Protein AF-A0A7K2KL85-F1 (afdb_monomer_lite)

Foldseek 3Di:
DDDDDDDDDFFDQDPPVPDDPPDLGAHDPVSVVVCVVCVVVCVVVVPDPDDDFDPRRSRVD

Secondary structure (DSSP, 8-state):
--------PPPPSS-GGG--TT------HHHHHHHHHHHHHHGGGGG-S-----SSHHHH-

Sequence (61 aa):
MGLRVTLVTAGRSSSLLAERFEDDRPLDEAGWYEVQQAAPALIPLGAAELRYCSPTPRSRA

Structure (mmCIF, N/CA/C/O backbone):
data_AF-A0A7K2KL85-F1
#
_entry.id   AF-A0A7K2KL85-F1
#
loop_
_atom_site.group_PDB
_atom_site.id
_atom_site.type_symbol
_atom_site.label_atom_id
_atom_site.label_alt_id
_atom_site.label_comp_id
_atom_site.label_asym_id
_atom_site.label_entity_id
_atom_site.label_seq_id
_atom_site.pdbx_PDB_ins_code
_atom_site.Cartn_x
_atom_site.Cartn_y
_atom_site.Cartn_z
_atom_site.occupancy
_atom_site.B_iso_or_equiv
_atom_site.auth_seq_id
_atom_site.auth_comp_id
_atom_site.auth_asym_id
_atom_site.auth_atom_id
_atom_site.pdbx_PDB_model_num
ATOM 1 N N . MET A 1 1 ? -22.446 -1.579 17.573 1.00 75.88 1 MET A N 1
ATOM 2 C CA . MET A 1 1 ? -20.981 -1.657 17.371 1.00 75.88 1 MET A CA 1
ATOM 3 C C . MET A 1 1 ? -20.678 -1.112 15.986 1.00 75.88 1 MET A C 1
ATOM 5 O O . MET A 1 1 ? -21.331 -1.547 15.049 1.00 75.88 1 MET A O 1
ATOM 9 N N . GLY A 1 2 ? -19.789 -0.125 15.866 1.00 87.31 2 GLY A N 1
ATOM 10 C CA . GLY A 1 2 ? -19.409 0.469 14.580 1.00 87.31 2 GLY A CA 1
ATOM 11 C C . GLY A 1 2 ? -17.975 0.095 14.225 1.00 87.31 2 GLY A C 1
ATOM 12 O O . GLY A 1 2 ? -17.113 0.119 15.099 1.00 87.31 2 GLY A O 1
ATOM 13 N N . LEU A 1 3 ? -17.731 -0.252 12.964 1.00 93.25 3 LEU A N 1
ATOM 14 C CA . LEU A 1 3 ? -16.397 -0.531 12.439 1.00 93.25 3 LEU A CA 1
ATOM 15 C C . LEU A 1 3 ? -15.910 0.680 11.637 1.00 93.25 3 LEU A C 1
ATOM 17 O O . LEU A 1 3 ? -16.656 1.221 10.820 1.00 93.25 3 LEU A O 1
ATOM 21 N N . ARG A 1 4 ? -14.653 1.082 11.840 1.00 94.38 4 ARG A N 1
ATOM 22 C CA . ARG A 1 4 ? -13.957 2.023 10.956 1.00 94.38 4 ARG A CA 1
ATOM 23 C C . ARG A 1 4 ? -12.916 1.253 10.160 1.00 94.38 4 ARG A C 1
ATOM 25 O O . ARG A 1 4 ? -12.039 0.626 10.742 1.00 94.38 4 ARG A O 1
ATOM 32 N N . VAL A 1 5 ? -13.007 1.341 8.841 1.00 96.06 5 VAL A N 1
ATOM 33 C CA . VAL A 1 5 ? -12.047 0.733 7.918 1.00 96.06 5 VAL A CA 1
ATOM 34 C C . VAL A 1 5 ? -11.334 1.849 7.172 1.00 96.06 5 VAL A C 1
ATOM 36 O O . VAL A 1 5 ? -11.981 2.780 6.698 1.00 96.06 5 VAL A O 1
ATOM 39 N N . THR A 1 6 ? -10.010 1.749 7.075 1.00 96.69 6 THR A N 1
ATOM 40 C CA . THR A 1 6 ? -9.201 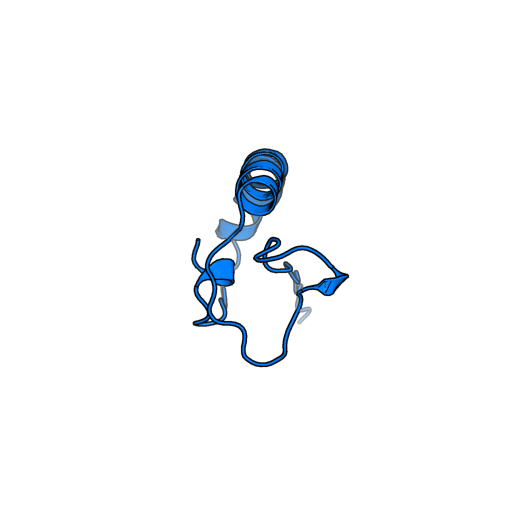2.619 6.216 1.00 96.69 6 THR A CA 1
ATOM 41 C C . THR A 1 6 ? -8.583 1.760 5.126 1.00 96.69 6 THR A C 1
ATOM 43 O O . THR A 1 6 ? -7.929 0.765 5.430 1.00 96.69 6 THR A O 1
ATOM 46 N N . LEU A 1 7 ? -8.816 2.126 3.867 1.00 96.56 7 LEU A N 1
ATOM 47 C CA . LEU A 1 7 ? -8.224 1.466 2.708 1.00 96.56 7 LEU A CA 1
ATOM 48 C C . LEU A 1 7 ? -7.022 2.288 2.245 1.00 96.56 7 LEU A C 1
ATOM 50 O O . LEU A 1 7 ? -7.151 3.488 2.017 1.00 96.56 7 LEU A O 1
ATOM 54 N N . VAL A 1 8 ? -5.869 1.637 2.117 1.00 9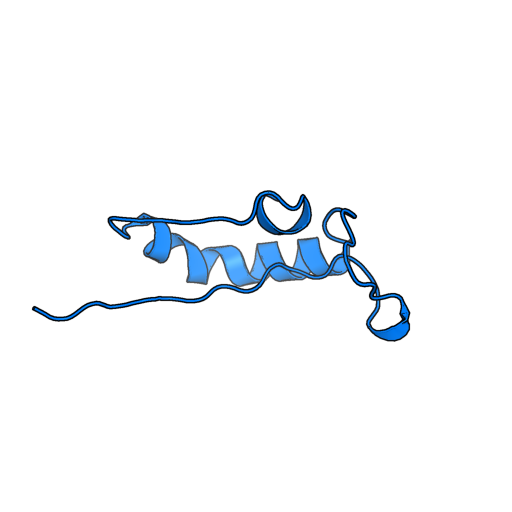5.12 8 VAL A N 1
ATOM 55 C CA . VAL A 1 8 ? -4.621 2.250 1.648 1.00 95.12 8 VAL A CA 1
ATOM 56 C C . VAL A 1 8 ? -4.197 1.527 0.377 1.00 95.12 8 VAL A C 1
ATOM 58 O O . VAL A 1 8 ? -4.143 0.297 0.350 1.00 95.12 8 VAL A O 1
ATOM 61 N N . THR A 1 9 ? -3.937 2.278 -0.689 1.00 93.38 9 THR A N 1
ATOM 62 C CA . THR A 1 9 ? -3.473 1.717 -1.961 1.00 93.38 9 THR A CA 1
ATOM 63 C C . THR A 1 9 ? -1.969 1.476 -1.899 1.00 93.38 9 THR A C 1
ATOM 65 O O . THR A 1 9 ? -1.243 2.241 -1.268 1.00 93.38 9 THR A O 1
ATOM 68 N N . ALA A 1 10 ? -1.482 0.441 -2.584 1.00 93.81 10 ALA A N 1
ATOM 69 C CA . ALA A 1 10 ? -0.047 0.298 -2.806 1.00 93.81 10 ALA A CA 1
ATOM 70 C C . ALA A 1 10 ? 0.475 1.460 -3.662 1.00 93.81 10 ALA A C 1
ATOM 72 O O . ALA A 1 10 ? -0.260 1.999 -4.494 1.00 93.81 10 ALA A O 1
ATOM 73 N N . GLY A 1 11 ? 1.740 1.824 -3.460 1.00 94.06 11 GLY A N 1
ATOM 74 C CA . GLY A 1 11 ? 2.420 2.769 -4.337 1.00 94.06 11 GLY A CA 1
ATOM 75 C C . GLY A 1 11 ? 2.678 2.171 -5.721 1.00 94.06 11 GLY A C 1
ATOM 76 O O . GLY A 1 11 ? 2.493 0.972 -5.966 1.00 94.06 11 GLY A O 1
ATOM 77 N N . ARG A 1 12 ? 3.117 3.027 -6.638 1.00 94.44 12 ARG A N 1
ATOM 78 C CA . ARG A 1 12 ? 3.350 2.653 -8.029 1.00 94.44 12 ARG A CA 1
ATOM 79 C C . ARG A 1 12 ? 4.570 1.736 -8.192 1.00 94.44 12 ARG A C 1
ATOM 81 O O . ARG A 1 12 ? 5.618 1.987 -7.610 1.00 94.44 12 ARG A O 1
ATOM 88 N N . SER A 1 13 ? 4.434 0.694 -9.014 1.00 95.56 13 SER A N 1
ATOM 89 C CA . SER A 1 13 ? 5.507 -0.245 -9.405 1.00 95.56 13 SER A CA 1
ATOM 90 C C . SER A 1 13 ? 5.935 -0.101 -10.872 1.00 95.56 13 SER A C 1
ATOM 92 O O . SER A 1 13 ? 6.946 -0.666 -11.292 1.00 95.56 13 SER A O 1
ATOM 94 N N . SER A 1 14 ? 5.159 0.630 -11.678 1.00 95.06 14 SER A N 1
ATOM 95 C CA . SER A 1 14 ? 5.440 0.887 -13.088 1.00 95.06 14 SER A CA 1
ATOM 96 C C . SER A 1 14 ? 4.669 2.099 -13.616 1.00 95.06 14 SER A C 1
ATOM 98 O O . SER A 1 14 ? 3.703 2.547 -13.003 1.00 95.06 14 SER A O 1
ATOM 100 N N . SER A 1 15 ? 5.050 2.638 -14.777 1.00 93.62 15 SER A N 1
ATOM 101 C CA . SER A 1 15 ? 4.244 3.674 -15.433 1.00 93.62 15 SER A CA 1
ATOM 102 C C . SER A 1 15 ? 2.855 3.144 -15.814 1.00 93.62 15 SER A C 1
ATOM 104 O O . SER A 1 15 ? 2.688 1.959 -16.079 1.00 93.62 15 SER A O 1
ATOM 106 N N . LEU A 1 16 ? 1.854 4.029 -15.910 1.00 90.06 16 LEU A N 1
ATOM 107 C CA . LEU A 1 16 ? 0.455 3.640 -16.168 1.00 90.06 16 LEU A CA 1
ATOM 108 C C . LEU A 1 16 ? 0.273 2.750 -17.408 1.00 90.06 16 LEU A C 1
ATOM 110 O O . LEU A 1 16 ? -0.554 1.847 -17.404 1.00 90.06 16 LEU A O 1
ATOM 114 N N . LEU A 1 17 ? 1.053 2.989 -18.466 1.00 94.38 17 LEU A N 1
ATOM 115 C CA . LEU A 1 17 ? 0.992 2.202 -19.704 1.00 94.38 17 LEU A CA 1
ATOM 116 C C . LEU A 1 17 ? 1.729 0.857 -19.609 1.00 94.38 17 LEU A C 1
ATOM 118 O O . LEU A 1 17 ? 1.572 0.010 -20.485 1.00 94.38 17 LEU A O 1
ATOM 122 N N . ALA A 1 18 ? 2.554 0.672 -18.579 1.00 93.94 18 ALA A N 1
ATOM 123 C CA . ALA A 1 18 ? 3.319 -0.542 -18.318 1.00 93.94 18 ALA A CA 1
ATOM 124 C C . ALA A 1 18 ? 2.727 -1.395 -17.182 1.00 93.94 18 ALA A C 1
ATOM 126 O O . ALA A 1 18 ? 3.326 -2.421 -16.839 1.00 93.94 18 ALA A O 1
ATOM 127 N N . GLU A 1 19 ? 1.586 -0.988 -16.617 1.00 90.88 19 GLU A N 1
ATOM 128 C CA . GLU A 1 19 ? 0.882 -1.719 -15.565 1.00 90.88 19 GLU A CA 1
ATOM 129 C C . GLU A 1 19 ? 0.334 -3.044 -16.114 1.00 90.88 19 GLU A C 1
ATOM 131 O O . GLU A 1 19 ? -0.144 -3.126 -17.250 1.00 90.88 19 GLU A O 1
ATOM 136 N N . ARG A 1 20 ? 0.431 -4.107 -15.313 1.00 90.56 20 ARG A N 1
ATOM 137 C CA . ARG A 1 20 ? 0.011 -5.464 -15.685 1.00 90.56 20 ARG A CA 1
ATOM 138 C C . ARG A 1 20 ? -0.744 -6.116 -14.535 1.00 90.56 20 ARG A C 1
ATOM 140 O O . ARG A 1 20 ? -0.543 -5.777 -13.373 1.00 90.56 20 ARG A O 1
ATOM 147 N N . PHE A 1 21 ? -1.596 -7.080 -14.868 1.00 89.62 21 PHE A N 1
ATOM 148 C CA . PHE A 1 21 ? -2.137 -7.993 -13.865 1.00 89.62 21 PHE A CA 1
ATOM 149 C C . PHE A 1 21 ? -1.020 -8.879 -13.308 1.00 89.62 21 PHE A C 1
ATOM 151 O O . PHE A 1 21 ? -0.076 -9.191 -14.030 1.00 89.62 21 PHE A O 1
ATOM 158 N N . GLU A 1 22 ? -1.152 -9.267 -12.036 1.00 88.31 22 GLU A N 1
ATOM 159 C CA . GLU A 1 22 ? -0.199 -10.152 -11.340 1.00 88.31 22 GLU A CA 1
ATOM 160 C C . GLU A 1 22 ? 1.246 -9.620 -11.353 1.00 88.31 22 GLU A C 1
ATOM 162 O O . GLU A 1 22 ? 2.216 -10.369 -11.406 1.00 88.31 22 GLU A O 1
ATOM 167 N N . ASP A 1 23 ? 1.392 -8.294 -11.324 1.00 89.12 23 ASP A N 1
ATOM 168 C CA . ASP A 1 23 ? 2.697 -7.652 -11.294 1.00 89.12 23 ASP A CA 1
ATOM 169 C C . ASP A 1 23 ? 3.301 -7.664 -9.883 1.00 89.12 23 ASP A C 1
ATOM 171 O O . ASP A 1 23 ? 2.876 -6.918 -8.997 1.00 89.12 23 ASP A O 1
ATOM 175 N N . ASP A 1 24 ? 4.331 -8.490 -9.706 1.00 92.56 24 ASP A N 1
ATOM 176 C CA . ASP A 1 24 ? 5.103 -8.609 -8.467 1.00 92.56 24 ASP A CA 1
ATOM 177 C C . ASP A 1 24 ? 6.324 -7.675 -8.416 1.00 92.56 24 ASP A C 1
ATOM 179 O O . ASP A 1 24 ? 7.187 -7.811 -7.543 1.00 92.56 24 ASP A O 1
ATOM 183 N N . ARG A 1 25 ? 6.436 -6.698 -9.326 1.00 95.12 25 ARG A N 1
ATOM 184 C CA . ARG A 1 25 ? 7.499 -5.691 -9.224 1.00 95.12 25 ARG A CA 1
ATOM 185 C C . ARG A 1 25 ? 7.388 -4.900 -7.907 1.00 95.12 25 ARG A C 1
ATOM 187 O O . ARG A 1 25 ? 6.282 -4.599 -7.442 1.00 95.12 25 ARG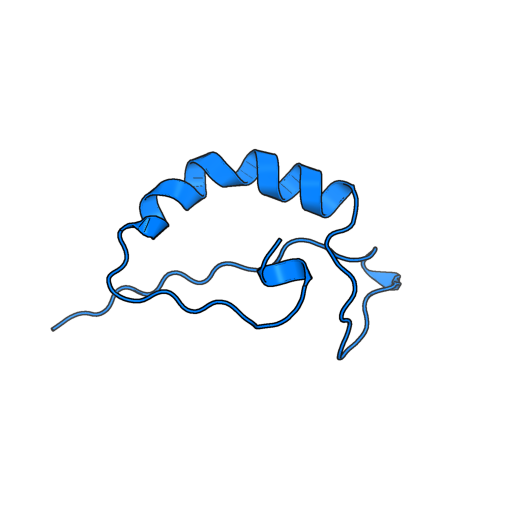 A O 1
ATOM 194 N N . PRO A 1 26 ? 8.528 -4.537 -7.290 1.00 96.44 26 PRO A N 1
ATOM 195 C CA . PRO A 1 26 ? 8.540 -3.614 -6.160 1.00 96.44 26 PRO A CA 1
ATOM 196 C C . PRO A 1 26 ? 8.117 -2.205 -6.604 1.00 96.44 26 PRO A C 1
ATOM 198 O O . PRO A 1 26 ? 7.863 -1.962 -7.785 1.00 96.44 26 PRO A O 1
ATOM 201 N N . LEU A 1 27 ? 8.054 -1.265 -5.656 1.00 96.94 27 LEU A N 1
ATOM 202 C CA . LEU A 1 27 ? 7.843 0.147 -5.977 1.00 96.94 27 LEU A CA 1
ATOM 203 C C . LEU A 1 27 ? 8.893 0.654 -6.975 1.00 96.94 27 LEU A C 1
ATOM 205 O O . LEU A 1 27 ? 10.081 0.339 -6.848 1.00 96.94 27 LEU A O 1
ATOM 209 N N . ASP A 1 28 ? 8.447 1.460 -7.940 1.00 96.12 28 ASP A N 1
ATOM 210 C CA . ASP A 1 28 ? 9.344 2.238 -8.789 1.00 96.12 28 ASP A CA 1
ATOM 211 C C . ASP A 1 28 ? 9.876 3.463 -8.018 1.00 96.12 28 ASP A C 1
ATOM 213 O O . ASP A 1 28 ? 9.487 3.729 -6.878 1.00 96.12 28 ASP A O 1
ATOM 217 N N . GLU A 1 29 ? 10.808 4.208 -8.613 1.00 96.88 29 GLU A N 1
ATOM 218 C CA . GLU A 1 29 ? 11.429 5.373 -7.965 1.00 96.88 29 GLU A CA 1
ATOM 219 C C . GLU A 1 29 ? 10.398 6.420 -7.511 1.00 96.88 29 GLU A C 1
ATOM 221 O O . GLU A 1 29 ? 10.484 6.965 -6.409 1.00 96.88 29 GLU A O 1
ATOM 226 N N . ALA A 1 30 ? 9.380 6.671 -8.331 1.00 96.31 30 ALA A N 1
ATOM 227 C CA . ALA A 1 30 ? 8.329 7.614 -7.989 1.00 96.31 30 ALA A CA 1
ATOM 228 C C . ALA A 1 30 ? 7.375 7.050 -6.933 1.00 96.31 30 ALA A C 1
ATOM 230 O O . ALA A 1 30 ? 6.925 7.800 -6.074 1.00 96.31 30 ALA A O 1
ATOM 231 N N . GLY A 1 31 ? 7.110 5.743 -6.944 1.00 96.00 31 GLY A N 1
ATOM 232 C CA . GLY A 1 31 ? 6.373 5.057 -5.890 1.00 96.00 31 GLY A CA 1
ATOM 233 C C . GLY A 1 31 ? 7.069 5.203 -4.538 1.00 96.00 31 GLY A C 1
ATOM 234 O O . GLY A 1 31 ? 6.421 5.537 -3.547 1.00 96.00 31 GLY A O 1
ATOM 235 N N . TRP A 1 32 ? 8.395 5.051 -4.492 1.00 96.88 32 TRP A N 1
ATOM 236 C CA . TRP A 1 32 ? 9.180 5.322 -3.282 1.00 96.88 32 TRP A CA 1
ATOM 237 C C . TRP A 1 32 ? 9.114 6.783 -2.840 1.00 96.88 32 TRP A C 1
ATOM 239 O O . TRP A 1 32 ? 9.039 7.063 -1.641 1.00 96.88 32 TRP A O 1
ATOM 249 N N . TYR A 1 33 ? 9.145 7.722 -3.783 1.00 97.25 33 TYR A N 1
ATOM 250 C CA . TYR A 1 33 ? 8.977 9.141 -3.477 1.00 97.25 33 TYR A CA 1
ATOM 251 C C . TYR A 1 33 ? 7.589 9.429 -2.882 1.00 97.25 33 TYR A C 1
ATOM 253 O O . TYR A 1 33 ? 7.488 10.043 -1.819 1.00 97.25 33 TYR A O 1
ATOM 261 N N . GLU A 1 34 ? 6.524 8.931 -3.513 1.00 95.50 34 GLU A N 1
ATOM 262 C CA . GLU A 1 34 ? 5.135 9.087 -3.066 1.00 95.50 34 GLU A CA 1
ATOM 263 C C . GLU A 1 34 ? 4.916 8.491 -1.665 1.00 95.50 34 GLU A C 1
ATOM 265 O O . GLU A 1 34 ? 4.320 9.146 -0.805 1.00 95.50 34 GLU A O 1
ATOM 270 N N . VAL A 1 35 ? 5.454 7.295 -1.391 1.00 94.50 35 VAL A N 1
ATOM 271 C CA . VAL A 1 35 ? 5.368 6.656 -0.065 1.00 94.50 35 VAL A CA 1
ATOM 272 C C . VAL A 1 35 ? 6.053 7.497 1.008 1.00 94.50 35 VAL A C 1
ATOM 274 O O . VAL A 1 35 ? 5.471 7.713 2.070 1.00 94.50 35 VAL A O 1
ATOM 277 N N . GLN A 1 36 ? 7.251 8.023 0.741 1.00 95.38 36 GLN A N 1
ATOM 278 C CA . GLN A 1 36 ? 7.956 8.875 1.704 1.00 95.38 36 GLN A CA 1
ATOM 279 C C . GLN A 1 36 ? 7.177 10.158 2.022 1.00 95.38 36 GLN A C 1
ATOM 281 O O . GLN A 1 36 ? 7.136 10.572 3.181 1.00 95.38 36 GLN A O 1
ATOM 286 N N . GLN A 1 37 ? 6.519 10.760 1.027 1.00 96.56 37 GLN A N 1
ATOM 287 C CA . GLN A 1 37 ? 5.672 11.939 1.239 1.00 96.56 37 GLN A CA 1
ATOM 288 C C . GLN A 1 37 ? 4.393 11.606 2.023 1.00 96.56 37 GLN A C 1
ATOM 290 O O . GLN A 1 37 ? 3.958 12.395 2.862 1.00 96.56 37 GLN A O 1
ATOM 295 N N . ALA A 1 38 ? 3.790 10.439 1.778 1.00 95.12 38 ALA A N 1
ATOM 296 C CA . ALA A 1 38 ? 2.550 10.021 2.432 1.00 95.12 38 ALA A CA 1
ATOM 297 C C . ALA A 1 38 ? 2.760 9.450 3.845 1.00 95.12 38 ALA A C 1
ATOM 299 O O . ALA A 1 38 ? 1.835 9.490 4.661 1.00 95.12 38 ALA A O 1
ATOM 300 N N . ALA A 1 39 ? 3.954 8.933 4.155 1.00 93.62 39 ALA A N 1
ATOM 301 C CA . ALA A 1 39 ? 4.238 8.217 5.398 1.00 93.62 39 ALA A CA 1
ATOM 302 C C . ALA A 1 39 ? 3.764 8.955 6.667 1.00 93.62 39 ALA A C 1
ATOM 304 O O . ALA A 1 39 ? 3.057 8.327 7.460 1.00 93.62 39 ALA A O 1
ATOM 305 N N . PRO A 1 40 ? 4.020 10.269 6.862 1.00 96.62 40 PRO A N 1
ATOM 306 C CA . PRO A 1 40 ? 3.567 10.978 8.061 1.00 96.62 40 PRO A CA 1
ATOM 307 C C . PRO A 1 40 ? 2.050 10.918 8.286 1.00 96.62 40 PRO A C 1
ATOM 309 O O . PRO A 1 40 ? 1.599 10.806 9.425 1.00 96.62 40 PRO A O 1
ATOM 312 N N . ALA A 1 41 ? 1.258 10.947 7.209 1.00 95.88 41 ALA A N 1
ATOM 313 C CA . ALA A 1 41 ? -0.201 10.881 7.281 1.00 95.88 41 ALA A CA 1
ATOM 314 C C . ALA A 1 41 ? -0.723 9.463 7.571 1.00 95.88 41 ALA A C 1
ATOM 316 O O . ALA A 1 41 ? -1.836 9.307 8.074 1.00 95.88 41 ALA A O 1
ATOM 317 N N . LEU A 1 42 ? 0.072 8.430 7.276 1.00 93.94 42 LEU A N 1
ATOM 318 C CA . LEU A 1 42 ? -0.299 7.026 7.463 1.00 93.94 42 LEU A CA 1
ATOM 319 C C . LEU A 1 42 ? 0.134 6.463 8.825 1.00 93.94 42 LEU A C 1
ATOM 321 O O . LEU A 1 42 ? -0.480 5.504 9.292 1.00 93.94 42 LEU A O 1
ATOM 325 N N . ILE A 1 43 ? 1.122 7.071 9.497 1.00 95.00 43 ILE A N 1
ATOM 326 C CA . ILE A 1 43 ? 1.597 6.656 10.834 1.00 95.00 43 ILE A CA 1
ATOM 327 C C . ILE A 1 43 ? 0.448 6.405 11.834 1.00 95.00 43 ILE A C 1
ATOM 329 O O . ILE A 1 43 ? 0.464 5.356 12.487 1.00 95.00 43 ILE A O 1
ATOM 333 N N . PRO A 1 44 ? -0.582 7.273 11.958 1.00 95.81 44 PRO A N 1
ATOM 334 C CA . PRO A 1 44 ? -1.663 7.059 12.923 1.00 95.81 44 PRO A CA 1
ATOM 335 C C . PRO A 1 44 ? -2.465 5.769 12.699 1.00 95.81 44 PRO A C 1
ATOM 337 O O . PRO A 1 44 ? -3.031 5.225 13.647 1.00 95.81 44 PRO A O 1
ATOM 340 N N . LEU A 1 45 ? -2.492 5.237 11.470 1.00 94.44 45 LEU A N 1
ATOM 341 C CA . LEU A 1 45 ? -3.182 3.980 11.154 1.00 94.44 45 LEU A CA 1
ATOM 342 C C . LEU A 1 45 ? -2.513 2.762 11.808 1.00 94.44 45 LEU A C 1
ATOM 344 O O . LEU A 1 45 ? -3.137 1.708 11.925 1.00 94.44 45 LEU A O 1
ATOM 348 N N . GLY A 1 46 ? -1.275 2.905 12.295 1.00 93.81 46 GLY A N 1
ATOM 349 C CA . GLY A 1 46 ? -0.594 1.889 13.096 1.00 93.81 46 GLY A CA 1
ATOM 350 C C . GLY A 1 46 ? -1.329 1.515 14.389 1.00 93.81 46 GLY A C 1
ATOM 351 O O . GLY A 1 46 ? -1.114 0.417 14.894 1.00 93.81 46 GLY A O 1
ATOM 352 N N . ALA A 1 47 ? -2.221 2.382 14.886 1.00 95.56 47 ALA A N 1
ATOM 353 C CA . ALA A 1 47 ? -3.043 2.136 16.071 1.00 95.56 47 ALA A CA 1
ATOM 354 C C . AL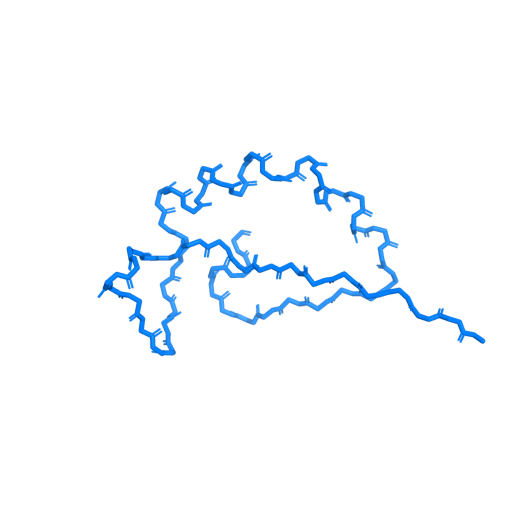A A 1 47 ? -4.298 1.279 15.803 1.00 95.56 47 ALA A C 1
ATOM 356 O O . ALA A 1 47 ? -5.047 0.990 16.735 1.00 95.56 47 ALA A O 1
ATOM 357 N N . ALA A 1 48 ? -4.562 0.886 14.550 1.00 96.06 48 ALA A N 1
ATOM 358 C CA . ALA A 1 48 ? -5.679 0.004 14.230 1.00 96.06 48 ALA A CA 1
ATOM 359 C C . ALA A 1 48 ? -5.493 -1.382 14.872 1.00 96.06 48 ALA A C 1
ATOM 361 O O . ALA A 1 48 ? -4.429 -1.990 14.749 1.00 96.06 48 ALA A O 1
ATOM 362 N N . GLU A 1 49 ? -6.554 -1.890 15.509 1.00 96.00 49 GLU A N 1
ATOM 363 C CA . GLU A 1 49 ? -6.579 -3.209 16.162 1.00 96.00 49 GLU A CA 1
ATOM 364 C C . GLU A 1 49 ? -6.204 -4.336 15.191 1.00 96.00 49 GLU A C 1
ATOM 366 O O . GLU A 1 49 ? -5.450 -5.243 15.538 1.00 96.00 49 GLU A O 1
ATOM 371 N N . LEU A 1 50 ? -6.680 -4.237 13.947 1.00 96.62 50 LEU A N 1
ATOM 372 C CA . LEU A 1 50 ? -6.355 -5.155 12.865 1.00 96.62 50 LEU A CA 1
ATOM 373 C C . LEU A 1 50 ? -5.761 -4.387 11.689 1.00 96.62 50 LEU A C 1
ATOM 375 O O . LEU A 1 50 ? -6.273 -3.346 11.275 1.00 96.62 50 LEU A O 1
ATOM 379 N N . ARG A 1 51 ? -4.689 -4.941 11.120 1.00 95.75 51 ARG A N 1
ATOM 380 C CA . ARG A 1 51 ? -4.034 -4.439 9.911 1.00 95.75 51 ARG A CA 1
ATOM 381 C C . ARG A 1 51 ? -3.809 -5.606 8.966 1.00 95.75 51 ARG A C 1
ATOM 383 O O . ARG A 1 51 ? -3.240 -6.621 9.358 1.00 95.75 51 ARG A O 1
ATOM 390 N N . TYR A 1 52 ? -4.255 -5.448 7.728 1.00 95.88 52 TYR A N 1
ATOM 391 C CA . TYR A 1 52 ? -4.017 -6.403 6.655 1.00 95.88 52 TYR A CA 1
ATOM 392 C C . TYR A 1 52 ? -3.163 -5.737 5.583 1.00 95.88 52 TYR A C 1
ATOM 394 O O . TYR A 1 52 ? -3.419 -4.595 5.206 1.00 95.88 52 TYR A O 1
ATOM 402 N N . CYS A 1 53 ? -2.160 -6.457 5.091 1.00 94.94 53 CYS A N 1
ATOM 403 C CA . CYS A 1 53 ? -1.324 -6.018 3.987 1.00 94.94 53 CYS A CA 1
ATOM 404 C C . CYS A 1 53 ? -1.193 -7.159 2.975 1.00 94.94 53 CYS A C 1
ATOM 406 O O . CYS A 1 53 ? -0.889 -8.296 3.352 1.00 94.94 53 CYS A O 1
ATOM 408 N N . SER A 1 54 ? -1.432 -6.843 1.699 1.00 93.94 54 SER A N 1
ATOM 409 C CA . SER A 1 54 ? -1.229 -7.770 0.581 1.00 93.94 54 SER A CA 1
ATOM 410 C C . SER A 1 54 ? 0.187 -8.371 0.620 1.00 93.94 54 SER A C 1
ATOM 412 O O . SER A 1 54 ? 1.131 -7.695 1.037 1.00 93.94 54 SER A O 1
ATOM 414 N N . PRO A 1 55 ? 0.381 -9.634 0.199 1.00 94.56 55 PRO A N 1
ATOM 415 C CA . PRO A 1 55 ? 1.711 -10.229 0.116 1.00 94.56 55 PRO A CA 1
ATOM 416 C C . PRO A 1 55 ? 2.575 -9.682 -1.033 1.00 94.56 55 PRO A C 1
ATOM 418 O O . PRO A 1 55 ? 3.767 -9.973 -1.058 1.00 94.56 55 PRO A O 1
ATOM 421 N N . THR A 1 56 ? 2.012 -8.892 -1.953 1.00 94.12 56 THR A N 1
ATOM 422 C CA . THR A 1 56 ? 2.733 -8.339 -3.114 1.00 94.12 56 THR A CA 1
ATOM 423 C C . THR A 1 56 ? 3.871 -7.396 -2.697 1.00 94.12 56 THR A C 1
ATOM 425 O O . THR A 1 56 ? 3.648 -6.558 -1.812 1.00 94.12 56 THR A O 1
ATOM 428 N N . PRO A 1 57 ? 5.047 -7.426 -3.360 1.00 95.12 57 PRO A N 1
ATOM 429 C CA . PRO A 1 57 ? 6.209 -6.615 -2.978 1.00 95.12 57 PRO A CA 1
ATOM 430 C C . PRO A 1 57 ? 5.925 -5.118 -2.807 1.00 95.12 57 PRO A C 1
ATOM 432 O O . PRO A 1 57 ? 6.295 -4.545 -1.787 1.00 95.12 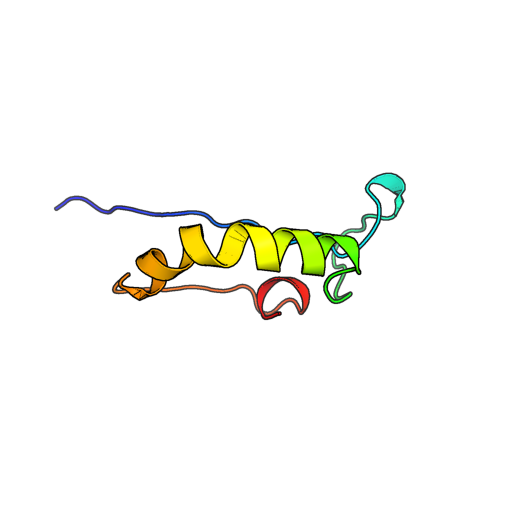57 PRO A O 1
ATOM 435 N N . ARG A 1 58 ? 5.175 -4.489 -3.724 1.00 95.06 58 ARG A N 1
ATOM 436 C CA . ARG A 1 58 ? 4.809 -3.059 -3.633 1.00 95.06 58 ARG A CA 1
ATOM 437 C C . ARG A 1 58 ? 3.923 -2.670 -2.443 1.00 95.06 58 ARG A C 1
ATOM 439 O O . ARG A 1 58 ? 3.837 -1.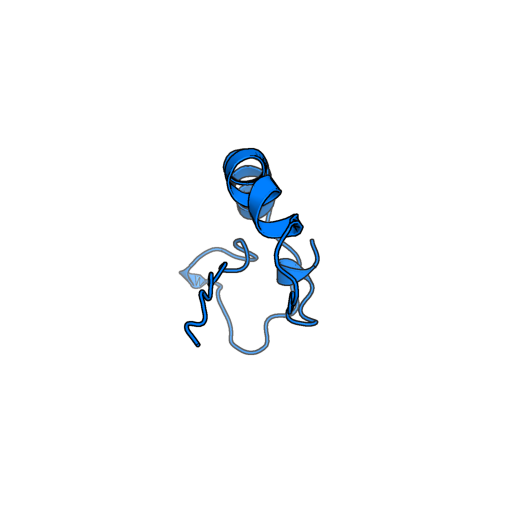495 -2.110 1.00 95.06 58 ARG A O 1
ATOM 446 N N . SER A 1 59 ? 3.235 -3.628 -1.820 1.00 95.06 59 SER A N 1
ATOM 447 C CA . SER A 1 59 ? 2.404 -3.373 -0.633 1.00 95.06 59 SER A CA 1
ATOM 448 C C . SER A 1 59 ? 3.185 -3.499 0.672 1.00 95.06 59 SER A C 1
ATOM 450 O O . SER A 1 59 ? 2.779 -2.914 1.671 1.00 95.06 59 SER A O 1
ATOM 452 N N . ARG A 1 60 ? 4.279 -4.272 0.670 1.00 93.19 60 ARG A N 1
ATOM 453 C CA . ARG A 1 60 ? 5.137 -4.526 1.841 1.00 93.19 60 ARG A CA 1
ATOM 454 C C . ARG A 1 60 ? 6.437 -3.722 1.842 1.00 93.19 60 ARG A C 1
ATOM 456 O O . ARG A 1 60 ? 7.275 -3.963 2.709 1.00 93.19 60 ARG A O 1
ATOM 463 N N . ALA A 1 61 ? 6.604 -2.857 0.846 1.00 90.31 61 ALA A N 1
ATOM 464 C CA . ALA A 1 61 ? 7.705 -1.913 0.754 1.00 90.31 61 ALA A CA 1
ATOM 465 C C . ALA A 1 61 ? 7.705 -0.936 1.939 1.00 90.31 61 ALA A C 1
ATOM 467 O O . ALA A 1 61 ? 6.602 -0.597 2.429 1.00 90.31 61 ALA A O 1
#

Radius of gyration: 13.29 Å; chains: 1; bounding box: 32×22×37 Å

pLDDT: mean 94.11, std 3.24, range [75.88, 97.25]